Protein AF-A0A966R3M7-F1 (afdb_monomer_lite)

Foldseek 3Di:
DDDPPPPPDPDPDVPPDDDPVLLVVLVVCVVPDDLCVSQVVVCVVVVDRRDSVSSVVSCVVVVPDDPPDDPDPPPPPPPDDDD

Radius of gyration: 17.65 Å; chains: 1; bounding box: 36×30×63 Å

Secondary structure (DSSP, 8-state):
----------------PPPHHHHHHHHHHTTTS-HHHHHHHHHHHHSS---HHHHHHHHHHTT-PPPSSPPP-----------

pLDDT: mean 70.32, std 14.11, range [38.59, 87.19]

Structure (mmCIF, N/CA/C/O backbone):
data_AF-A0A966R3M7-F1
#
_entry.id   AF-A0A966R3M7-F1
#
loop_
_atom_site.group_PDB
_atom_site.id
_atom_site.type_symbol
_atom_site.label_atom_id
_atom_site.label_alt_id
_atom_site.label_comp_id
_atom_site.label_asym_id
_atom_site.label_entity_id
_atom_site.label_seq_id
_atom_site.pdbx_PDB_ins_code
_atom_site.Cartn_x
_atom_site.Cartn_y
_atom_site.Cartn_z
_atom_site.occupancy
_atom_site.B_iso_or_equiv
_atom_site.auth_seq_id
_atom_site.auth_comp_id
_atom_site.auth_asym_id
_atom_site.auth_atom_id
_atom_site.pdbx_PDB_model_num
ATOM 1 N N . MET A 1 1 ? 23.470 -22.232 8.281 1.00 39.28 1 MET A N 1
ATOM 2 C CA . MET A 1 1 ? 23.761 -21.038 9.105 1.00 39.28 1 MET A CA 1
ATOM 3 C C . MET A 1 1 ? 22.802 -19.908 8.714 1.00 39.28 1 MET A C 1
ATOM 5 O O . MET A 1 1 ? 23.184 -19.033 7.951 1.00 39.28 1 MET A O 1
ATOM 9 N N . TYR A 1 2 ? 21.537 -19.947 9.155 1.00 38.59 2 TYR A N 1
ATOM 10 C CA . TYR A 1 2 ? 20.563 -18.875 8.887 1.00 38.59 2 TYR A CA 1
ATOM 11 C C . TYR A 1 2 ? 20.398 -18.012 10.140 1.00 38.59 2 TYR A C 1
ATOM 13 O O . TYR A 1 2 ? 19.803 -18.447 11.120 1.00 38.59 2 TYR A O 1
ATOM 21 N N . THR A 1 3 ? 20.920 -16.788 10.115 1.00 46.94 3 THR A N 1
ATOM 22 C CA . THR A 1 3 ? 20.699 -15.787 11.164 1.00 46.94 3 THR A CA 1
ATOM 23 C C . THR A 1 3 ? 19.384 -15.055 10.910 1.00 46.94 3 THR A C 1
ATOM 25 O O . THR A 1 3 ? 19.312 -14.047 10.206 1.00 46.94 3 THR A O 1
ATOM 28 N N . PHE A 1 4 ? 18.307 -15.574 11.499 1.00 58.53 4 PHE A N 1
ATOM 29 C CA . PHE A 1 4 ? 17.042 -14.859 11.621 1.00 58.53 4 PHE A CA 1
ATOM 30 C C . PHE A 1 4 ? 17.208 -13.763 12.687 1.00 58.53 4 PHE A C 1
ATOM 32 O O . PHE A 1 4 ? 17.081 -14.002 13.882 1.00 58.53 4 PHE A O 1
ATOM 39 N N . CYS A 1 5 ? 17.573 -12.549 12.265 1.00 56.12 5 CYS A N 1
ATOM 40 C CA . CYS A 1 5 ? 17.657 -11.388 13.152 1.00 56.12 5 CYS A CA 1
ATOM 41 C C . CYS A 1 5 ? 16.236 -10.870 13.429 1.00 56.12 5 CYS A C 1
ATOM 43 O O . CYS A 1 5 ? 15.740 -9.955 12.768 1.00 56.12 5 CYS A O 1
ATOM 45 N N . GLN A 1 6 ? 15.562 -11.500 14.388 1.00 48.12 6 GLN A N 1
ATOM 46 C CA . GLN A 1 6 ? 14.273 -11.071 14.920 1.00 48.12 6 GLN A CA 1
ATOM 47 C C . GLN A 1 6 ? 14.510 -9.840 15.803 1.00 48.12 6 GLN A C 1
ATOM 49 O O . GLN A 1 6 ? 14.684 -9.933 17.012 1.00 48.12 6 GLN A O 1
ATOM 54 N N . LYS A 1 7 ? 14.596 -8.654 15.189 1.00 49.41 7 LYS A N 1
ATOM 55 C CA . LYS A 1 7 ? 14.527 -7.398 15.945 1.00 49.41 7 LYS A CA 1
ATOM 56 C C . LYS A 1 7 ? 13.070 -7.135 16.303 1.00 49.41 7 LYS A C 1
ATOM 58 O O . LYS A 1 7 ? 12.338 -6.480 15.559 1.00 49.41 7 LYS A O 1
ATOM 63 N N . GLU A 1 8 ? 12.668 -7.679 17.441 1.00 59.97 8 GLU A N 1
ATOM 64 C CA . GLU A 1 8 ? 11.458 -7.288 18.144 1.00 59.97 8 GLU A CA 1
ATOM 65 C C . GLU A 1 8 ? 11.680 -5.889 18.727 1.00 59.97 8 GLU A C 1
ATOM 67 O O . GLU A 1 8 ? 12.347 -5.700 19.739 1.00 59.97 8 GLU A O 1
ATOM 72 N N . VAL A 1 9 ? 11.194 -4.875 18.012 1.00 55.75 9 VAL A N 1
ATOM 73 C CA . VAL A 1 9 ? 11.167 -3.499 18.509 1.00 55.75 9 VAL A CA 1
ATOM 74 C C . VAL A 1 9 ? 9.742 -3.227 18.966 1.00 55.75 9 VAL A C 1
ATOM 76 O O . VAL A 1 9 ? 8.904 -2.773 18.181 1.00 55.75 9 VAL A O 1
ATOM 79 N N . ASN A 1 10 ? 9.477 -3.520 20.240 1.00 51.28 10 ASN A N 1
ATOM 80 C CA . ASN A 1 10 ? 8.320 -3.000 20.959 1.00 51.28 10 ASN A CA 1
ATOM 81 C C . ASN A 1 10 ? 8.493 -1.484 21.114 1.00 51.28 10 ASN A C 1
ATOM 83 O O . ASN A 1 10 ? 9.055 -0.975 22.075 1.00 51.28 10 ASN A O 1
ATOM 87 N N . SER A 1 11 ? 8.033 -0.751 20.108 1.00 42.88 11 SER A N 1
ATOM 88 C CA . SER A 1 11 ? 7.752 0.674 20.203 1.00 42.88 11 SER A CA 1
ATOM 89 C C . SER A 1 11 ? 6.295 0.816 19.810 1.00 42.88 11 SER A C 1
ATOM 91 O O . SER A 1 11 ? 5.935 0.544 18.658 1.00 42.88 11 SER A O 1
ATOM 93 N N . MET A 1 12 ? 5.462 1.160 20.794 1.00 48.03 12 MET A N 1
ATOM 94 C CA . MET A 1 12 ? 4.035 1.439 20.663 1.00 48.03 12 MET A CA 1
ATOM 95 C C . MET A 1 12 ? 3.854 2.726 19.847 1.00 48.03 12 MET A C 1
ATOM 97 O O . MET A 1 12 ? 3.446 3.770 20.341 1.00 48.03 12 MET A O 1
ATOM 101 N N . LYS A 1 13 ? 4.235 2.676 18.570 1.00 52.34 13 LYS A N 1
ATOM 102 C CA . LYS A 1 13 ? 3.790 3.655 17.588 1.00 52.34 13 LYS A CA 1
ATOM 103 C C . LYS A 1 13 ? 2.288 3.433 17.457 1.00 52.34 13 LYS A C 1
ATOM 105 O O . LYS A 1 13 ? 1.854 2.284 17.481 1.00 52.34 13 LYS A O 1
ATOM 110 N N . ASN A 1 14 ? 1.507 4.502 17.343 1.00 56.91 14 ASN A N 1
ATOM 111 C CA . ASN A 1 14 ? 0.096 4.432 16.969 1.00 56.91 14 ASN A CA 1
ATOM 112 C C . ASN A 1 14 ? -0.010 3.751 15.596 1.00 56.91 14 ASN A C 1
ATOM 114 O O . ASN A 1 14 ? 0.002 4.393 14.549 1.00 56.91 14 ASN A O 1
ATOM 118 N N . TYR A 1 15 ? 0.020 2.422 15.586 1.00 63.00 15 TYR A N 1
ATOM 119 C CA . TYR A 1 15 ? -0.135 1.639 14.383 1.00 63.00 15 TYR A CA 1
ATOM 120 C C . TYR A 1 15 ? -1.617 1.691 14.054 1.00 63.00 15 TYR A C 1
ATOM 122 O O . TYR A 1 15 ? -2.443 1.260 14.859 1.00 63.00 15 TYR A O 1
ATOM 130 N N . LYS A 1 16 ? -1.936 2.218 12.869 1.00 71.19 16 LYS A N 1
ATOM 131 C CA . LYS A 1 16 ? -3.266 2.098 12.274 1.00 71.19 16 LYS A CA 1
ATOM 132 C C . LYS A 1 16 ? -3.759 0.663 12.462 1.00 71.19 16 LYS A C 1
ATOM 134 O O . LYS A 1 16 ? -3.065 -0.288 12.074 1.00 71.19 16 LYS A O 1
ATOM 139 N N . LYS A 1 17 ? -4.923 0.519 13.096 1.00 76.88 17 LYS A N 1
ATOM 140 C CA . LYS A 1 17 ? -5.625 -0.761 13.180 1.00 76.88 17 LYS A CA 1
ATOM 141 C C . LYS A 1 17 ? -6.119 -1.074 11.773 1.00 76.88 17 LYS A C 1
ATOM 143 O O . LYS A 1 17 ? -6.848 -0.281 11.195 1.00 76.88 17 LYS A O 1
ATOM 148 N N . TRP A 1 18 ? -5.656 -2.187 11.217 1.00 80.56 18 TRP A N 1
ATOM 149 C CA . TRP A 1 18 ? -6.081 -2.630 9.895 1.00 80.56 18 TRP A CA 1
ATOM 150 C C . TRP A 1 18 ? -7.413 -3.346 10.034 1.00 80.56 18 TRP A C 1
ATOM 152 O O . TRP A 1 18 ? -7.517 -4.314 10.787 1.00 80.56 18 TRP A O 1
ATOM 162 N N . SER A 1 19 ? -8.413 -2.849 9.326 1.00 85.06 19 SER A N 1
ATOM 163 C CA . SER A 1 19 ? -9.676 -3.547 9.142 1.00 85.06 19 SER A CA 1
ATOM 164 C C . SER A 1 19 ? -9.499 -4.717 8.175 1.00 85.06 19 SER A C 1
ATOM 166 O O . SER A 1 19 ? -8.615 -4.716 7.312 1.00 85.06 19 SER A O 1
ATOM 168 N N . ASP A 1 20 ? -10.368 -5.715 8.302 1.00 84.00 20 ASP A N 1
ATOM 169 C CA . ASP A 1 20 ? -10.317 -6.905 7.451 1.00 84.00 20 ASP A CA 1
ATOM 170 C C . ASP A 1 20 ? -10.595 -6.558 5.976 1.00 84.00 20 ASP A C 1
ATOM 172 O O . ASP A 1 20 ? -9.962 -7.087 5.064 1.00 84.00 20 ASP A O 1
ATOM 176 N N . ALA A 1 21 ? -11.445 -5.551 5.738 1.00 84.81 21 ALA A N 1
ATOM 177 C CA . ALA A 1 21 ? -11.705 -5.005 4.408 1.00 84.81 21 ALA A CA 1
ATOM 178 C C . ALA A 1 21 ? -10.441 -4.411 3.757 1.00 84.81 21 ALA A C 1
ATOM 180 O O . ALA A 1 21 ? -10.189 -4.635 2.573 1.00 84.81 21 ALA A O 1
ATOM 181 N N . GLU A 1 22 ? -9.609 -3.690 4.518 1.00 82.19 22 GLU A N 1
ATOM 182 C CA . GLU A 1 22 ? -8.346 -3.147 4.004 1.00 82.19 22 GLU A CA 1
ATOM 183 C C . GLU A 1 22 ? -7.325 -4.255 3.717 1.00 82.19 22 GLU A C 1
ATOM 185 O O . GLU A 1 22 ? -6.585 -4.174 2.736 1.00 82.19 22 GLU A O 1
ATOM 190 N N . LEU A 1 23 ? -7.277 -5.300 4.549 1.00 84.00 23 LEU A N 1
ATOM 191 C CA . LEU A 1 23 ? -6.394 -6.449 4.332 1.00 84.00 23 LEU A CA 1
ATOM 192 C C . LEU A 1 23 ? -6.787 -7.229 3.076 1.00 84.00 23 LEU A C 1
ATOM 194 O O . LEU A 1 23 ? -5.914 -7.579 2.276 1.00 84.00 23 LEU A O 1
ATOM 198 N N . GLN A 1 24 ? -8.085 -7.446 2.878 1.00 85.50 24 GLN A N 1
ATOM 199 C CA . GLN A 1 24 ? -8.618 -8.092 1.686 1.00 85.50 24 GLN A CA 1
ATOM 200 C C . GLN A 1 24 ? -8.341 -7.248 0.436 1.00 85.50 24 GLN A C 1
ATOM 202 O O . GLN A 1 24 ? -7.801 -7.759 -0.543 1.00 85.50 24 GLN A O 1
ATOM 207 N N . TYR A 1 25 ? -8.560 -5.931 0.511 1.00 84.88 25 TYR A N 1
ATOM 208 C CA . TYR A 1 25 ? -8.224 -5.017 -0.580 1.00 84.88 25 TYR A CA 1
ATOM 209 C C . TYR A 1 25 ? -6.741 -5.088 -0.955 1.00 84.88 25 TYR A C 1
ATOM 211 O O . TYR A 1 25 ? -6.401 -5.114 -2.139 1.00 84.88 25 TYR A O 1
ATOM 219 N N . ILE A 1 26 ? -5.846 -5.159 0.039 1.00 82.62 26 ILE A N 1
ATOM 220 C CA . ILE A 1 26 ? -4.424 -5.370 -0.227 1.00 82.62 26 ILE A CA 1
ATOM 221 C C . ILE A 1 26 ? -4.235 -6.690 -0.972 1.00 82.62 26 ILE A C 1
ATOM 223 O O . ILE A 1 26 ? -3.614 -6.696 -2.030 1.00 82.62 26 ILE A O 1
ATOM 227 N N . LYS A 1 27 ? -4.791 -7.790 -0.461 1.00 82.75 27 LYS A N 1
ATOM 228 C CA . LYS A 1 27 ? -4.639 -9.131 -1.038 1.00 82.75 27 LYS A CA 1
ATOM 229 C C . LYS A 1 27 ? -5.037 -9.193 -2.514 1.00 82.75 27 LYS A C 1
ATOM 231 O O . LYS A 1 27 ? -4.270 -9.727 -3.313 1.00 82.75 27 LYS A O 1
ATOM 236 N N . ASP A 1 28 ? -6.164 -8.589 -2.868 1.00 84.19 28 ASP A N 1
ATOM 237 C CA . ASP A 1 28 ? -6.715 -8.643 -4.225 1.00 84.19 28 ASP A CA 1
ATOM 238 C C . ASP A 1 28 ? -5.919 -7.778 -5.212 1.00 84.19 28 ASP A C 1
ATOM 240 O O . ASP A 1 28 ? -5.690 -8.156 -6.361 1.00 84.19 28 ASP A O 1
ATOM 244 N N . ASN A 1 29 ? -5.417 -6.630 -4.751 1.00 80.69 29 ASN A N 1
ATOM 245 C CA . ASN A 1 29 ? -4.752 -5.652 -5.612 1.00 80.69 29 ASN A CA 1
ATOM 246 C C . ASN A 1 29 ? -3.221 -5.830 -5.687 1.00 80.69 29 ASN A C 1
ATOM 248 O O . ASN A 1 29 ? -2.567 -5.177 -6.503 1.00 80.69 29 ASN A O 1
ATOM 252 N N . LEU A 1 30 ? -2.629 -6.729 -4.888 1.00 73.12 30 LEU A N 1
ATOM 253 C CA . LEU A 1 30 ? -1.177 -6.978 -4.835 1.00 73.12 30 LEU A CA 1
ATOM 254 C C . LEU A 1 30 ? -0.558 -7.432 -6.169 1.00 73.12 30 LEU A C 1
ATOM 256 O O . LEU A 1 30 ? 0.641 -7.223 -6.379 1.00 73.12 30 LEU A O 1
ATOM 260 N N . GLY A 1 31 ? -1.341 -8.074 -7.039 1.00 70.81 31 GLY A N 1
ATOM 261 C CA . GLY A 1 31 ? -0.899 -8.515 -8.367 1.00 70.81 31 GLY A CA 1
ATOM 262 C C . GLY A 1 31 ? -1.064 -7.462 -9.465 1.00 70.81 31 GLY A C 1
ATOM 263 O O . GLY A 1 31 ? -0.346 -7.505 -10.459 1.00 70.81 31 GLY A O 1
ATOM 264 N N . GLN A 1 32 ? -1.984 -6.512 -9.279 1.00 74.06 32 GLN A N 1
ATOM 265 C CA . GLN A 1 32 ? -2.389 -5.549 -10.309 1.00 74.06 32 GLN A CA 1
ATOM 266 C C . GLN A 1 32 ? -1.737 -4.175 -10.117 1.00 74.06 32 GLN A C 1
ATOM 268 O O . GLN A 1 32 ? -1.395 -3.508 -11.091 1.00 74.06 32 GLN A O 1
ATOM 273 N N . PHE A 1 33 ? -1.521 -3.757 -8.866 1.00 72.69 33 PHE A N 1
ATOM 274 C CA . PHE A 1 33 ? -1.041 -2.419 -8.534 1.00 72.69 33 PHE A CA 1
ATOM 275 C C . PHE A 1 33 ? 0.294 -2.431 -7.786 1.00 72.69 33 PHE A C 1
ATOM 277 O O . PHE A 1 33 ? 0.654 -3.355 -7.053 1.00 72.69 33 PHE A O 1
ATOM 284 N N . SER A 1 34 ? 1.062 -1.353 -7.965 1.00 79.19 34 SER A N 1
ATOM 285 C CA . SER A 1 34 ? 2.284 -1.128 -7.195 1.00 79.19 34 SER A CA 1
ATOM 286 C C . SER A 1 34 ? 1.955 -0.755 -5.746 1.00 79.19 34 SER A C 1
ATOM 288 O O . SER A 1 34 ? 0.918 -0.155 -5.461 1.00 79.19 34 SER A O 1
ATOM 290 N N . ASP A 1 35 ? 2.876 -1.048 -4.818 1.00 79.88 35 ASP A N 1
ATOM 291 C CA . ASP A 1 35 ? 2.705 -0.730 -3.390 1.00 79.88 35 ASP A CA 1
ATOM 292 C C . ASP A 1 35 ? 2.461 0.785 -3.155 1.00 79.88 35 ASP A C 1
ATOM 294 O O . ASP A 1 35 ? 1.851 1.171 -2.160 1.00 79.88 35 ASP A O 1
ATOM 298 N N . ALA A 1 36 ? 2.932 1.642 -4.074 1.00 82.19 36 ALA A N 1
ATOM 299 C CA . ALA A 1 36 ? 2.732 3.092 -4.052 1.00 82.19 36 ALA A CA 1
ATOM 300 C C . ALA A 1 36 ? 1.312 3.508 -4.459 1.00 82.19 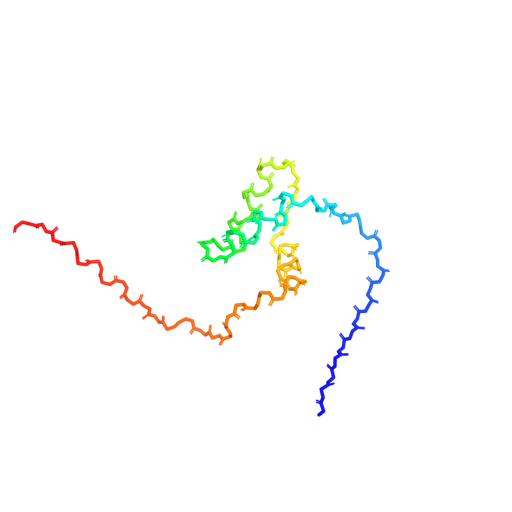36 ALA A C 1
ATOM 302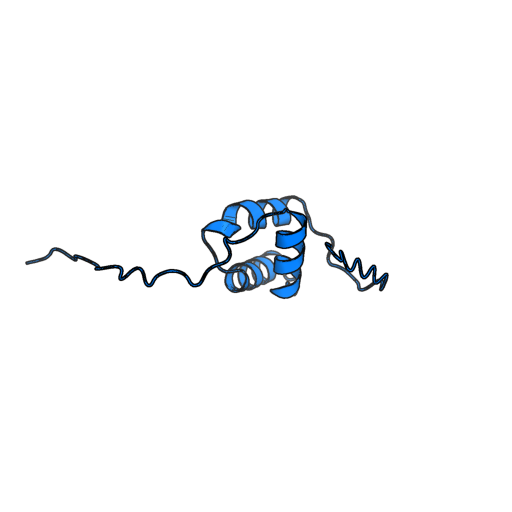 O O . ALA A 1 36 ? 0.697 4.327 -3.780 1.00 82.19 36 ALA A O 1
ATOM 303 N N . ALA A 1 37 ? 0.776 2.911 -5.526 1.00 83.19 37 ALA A N 1
ATOM 304 C CA . ALA A 1 37 ? -0.592 3.171 -5.968 1.00 83.19 37 ALA A CA 1
ATOM 305 C C . ALA A 1 37 ? -1.610 2.702 -4.919 1.00 83.19 37 ALA A C 1
ATOM 307 O O . ALA A 1 37 ? -2.564 3.414 -4.611 1.00 83.19 37 ALA A O 1
ATOM 308 N N . LEU A 1 38 ? -1.349 1.545 -4.308 1.00 84.62 38 LEU A N 1
ATOM 309 C CA . LEU A 1 38 ? -2.160 0.998 -3.224 1.00 84.62 38 LEU A CA 1
ATOM 310 C C . LEU A 1 38 ? -2.240 1.951 -2.023 1.00 84.62 38 LEU A C 1
ATOM 312 O O . LEU A 1 38 ? -3.312 2.157 -1.463 1.00 84.62 38 LEU A O 1
ATOM 316 N N . ALA A 1 39 ? -1.106 2.550 -1.647 1.00 85.94 39 ALA A N 1
ATOM 317 C CA . ALA A 1 39 ? -1.024 3.503 -0.544 1.00 85.94 39 ALA A CA 1
ATOM 318 C C . ALA A 1 39 ? -1.850 4.761 -0.816 1.00 85.94 39 ALA A C 1
ATOM 320 O O . ALA A 1 39 ? -2.624 5.176 0.042 1.00 85.94 39 ALA A O 1
ATOM 321 N N . ALA A 1 40 ? -1.746 5.316 -2.025 1.00 86.50 40 ALA A N 1
ATOM 322 C CA . ALA A 1 40 ? -2.529 6.480 -2.423 1.00 86.50 40 ALA A CA 1
ATOM 323 C C . ALA A 1 40 ? -4.040 6.188 -2.412 1.00 86.50 40 ALA A C 1
ATOM 325 O O . ALA A 1 40 ? -4.820 6.985 -1.893 1.00 86.50 40 ALA A O 1
ATOM 326 N N . LYS A 1 41 ? -4.457 5.023 -2.927 1.00 87.19 41 LYS A N 1
ATOM 327 C CA . LYS A 1 41 ? -5.869 4.610 -2.942 1.00 87.19 41 LYS A CA 1
ATOM 328 C C . LYS A 1 41 ? -6.418 4.383 -1.539 1.00 87.19 41 LYS A C 1
ATOM 330 O O . LYS A 1 41 ? -7.451 4.949 -1.205 1.00 87.19 41 LYS A O 1
ATOM 335 N N . LEU A 1 42 ? -5.706 3.632 -0.701 1.00 85.06 42 LEU A N 1
ATOM 336 C CA . LEU A 1 42 ? -6.126 3.385 0.679 1.00 85.06 42 LEU A CA 1
ATOM 337 C C . LEU A 1 42 ? -6.179 4.674 1.495 1.00 85.06 42 LEU A C 1
ATOM 339 O O . LEU A 1 42 ? -7.119 4.865 2.262 1.00 85.06 42 LEU A O 1
ATOM 343 N N . SER A 1 43 ? -5.217 5.575 1.293 1.00 86.88 43 SER A N 1
ATOM 344 C CA . SER A 1 43 ? -5.217 6.871 1.966 1.00 86.88 43 SER A CA 1
ATOM 345 C C . SER A 1 43 ? -6.409 7.732 1.546 1.00 86.88 43 SER A C 1
ATOM 347 O O . SER A 1 43 ? -7.080 8.299 2.401 1.00 86.88 43 SER A O 1
ATOM 349 N N . SER A 1 44 ? -6.753 7.737 0.256 1.00 86.00 44 SER A N 1
ATOM 350 C CA . SER A 1 44 ? -7.943 8.431 -0.244 1.00 86.00 44 SER A CA 1
ATOM 351 C C . SER A 1 44 ? -9.260 7.797 0.215 1.00 86.00 44 SER A C 1
ATOM 353 O O . SER A 1 44 ? -10.224 8.525 0.416 1.00 86.00 44 SER A O 1
ATOM 355 N N . MET A 1 45 ? -9.330 6.469 0.350 1.00 83.06 45 MET A N 1
ATOM 356 C CA . MET A 1 45 ? -10.557 5.766 0.755 1.00 83.06 45 MET A CA 1
ATOM 357 C C . MET A 1 45 ? -10.834 5.887 2.252 1.00 83.06 45 MET A C 1
ATOM 359 O O . MET A 1 45 ? -11.983 6.015 2.656 1.00 83.06 45 MET A O 1
ATOM 363 N N . THR A 1 46 ? -9.787 5.812 3.074 1.00 80.69 46 THR A N 1
ATOM 364 C CA . THR A 1 46 ? -9.920 5.802 4.541 1.00 80.69 46 THR A CA 1
ATOM 365 C C . THR A 1 46 ? -9.733 7.182 5.160 1.00 80.69 46 THR A C 1
ATOM 367 O O . THR A 1 46 ? -10.024 7.362 6.335 1.00 80.69 46 THR A O 1
ATOM 370 N N . GLY A 1 47 ? -9.222 8.154 4.397 1.00 79.44 47 GLY A N 1
ATOM 371 C CA . GLY A 1 47 ? -8.849 9.475 4.908 1.00 79.44 47 GLY A CA 1
ATOM 372 C C . GLY A 1 47 ? -7.607 9.461 5.808 1.00 79.44 47 GLY A C 1
ATOM 373 O O . GLY A 1 47 ? -7.206 10.502 6.319 1.00 79.44 47 GLY A O 1
ATOM 374 N N . GLU A 1 48 ? -6.975 8.301 6.005 1.00 79.69 48 GLU A N 1
ATOM 375 C CA . GLU A 1 48 ? -5.802 8.144 6.863 1.00 79.69 48 GLU A CA 1
ATOM 376 C C . GLU A 1 48 ? -4.501 8.112 6.055 1.00 79.69 48 GLU A C 1
ATOM 378 O O . GLU A 1 48 ? -4.461 7.676 4.904 1.00 79.69 48 GLU A O 1
ATOM 383 N N . THR A 1 49 ? -3.384 8.526 6.655 1.00 82.19 49 THR A N 1
ATOM 384 C CA . THR A 1 49 ? -2.078 8.576 5.981 1.00 82.19 49 THR A CA 1
ATOM 385 C C . THR A 1 49 ? -1.425 7.193 5.915 1.00 82.19 49 THR A C 1
ATOM 387 O O . THR A 1 49 ? -0.558 6.821 6.707 1.00 82.19 49 THR A O 1
ATOM 390 N N . VAL A 1 50 ? -1.832 6.395 4.926 1.00 82.19 50 VAL A N 1
ATOM 391 C CA . VAL A 1 50 ? -1.236 5.078 4.678 1.00 82.19 50 VAL A CA 1
ATOM 392 C C . VAL A 1 50 ? 0.065 5.241 3.896 1.00 82.19 50 VAL A C 1
ATOM 394 O O . VAL A 1 50 ? 0.071 5.546 2.708 1.00 82.19 50 VAL A O 1
ATOM 397 N N . SER A 1 51 ? 1.196 4.997 4.558 1.00 84.00 51 SER A N 1
ATOM 398 C CA . SER A 1 51 ? 2.502 4.993 3.893 1.00 84.00 51 SER A CA 1
ATOM 399 C C . SER A 1 51 ? 2.754 3.679 3.149 1.00 84.00 51 SER A C 1
ATOM 401 O O . SER A 1 51 ? 2.405 2.589 3.616 1.00 84.00 51 SER A O 1
ATOM 403 N N . THR A 1 52 ? 3.493 3.756 2.042 1.00 84.25 52 THR A N 1
ATOM 404 C CA . THR A 1 52 ? 3.988 2.585 1.297 1.00 84.25 52 THR A CA 1
ATOM 405 C C . THR A 1 52 ? 4.752 1.603 2.194 1.00 84.25 52 THR A C 1
ATOM 407 O O . THR A 1 52 ? 4.681 0.387 2.006 1.00 84.25 52 THR A O 1
ATOM 410 N N . ALA A 1 53 ? 5.444 2.099 3.226 1.00 80.25 53 ALA A N 1
ATOM 411 C CA . ALA A 1 53 ? 6.147 1.269 4.200 1.00 80.25 53 ALA A CA 1
ATOM 412 C C . ALA A 1 53 ? 5.197 0.391 5.038 1.00 80.25 53 ALA A C 1
ATOM 414 O O . ALA A 1 53 ? 5.563 -0.737 5.385 1.00 80.25 53 ALA A O 1
ATOM 415 N N . MET A 1 54 ? 3.984 0.872 5.336 1.00 83.44 54 MET A N 1
ATOM 416 C CA . MET A 1 54 ? 2.981 0.126 6.101 1.00 83.44 54 MET A CA 1
ATOM 417 C C . MET A 1 54 ? 2.421 -1.032 5.276 1.00 83.44 54 MET A C 1
ATOM 419 O O . MET A 1 54 ? 2.400 -2.165 5.752 1.00 83.44 54 MET A O 1
ATOM 423 N N . ILE A 1 55 ? 2.099 -0.785 4.004 1.00 83.06 55 ILE A N 1
ATOM 424 C CA . ILE A 1 55 ? 1.639 -1.825 3.072 1.00 83.06 55 ILE A CA 1
ATOM 425 C C . ILE A 1 55 ? 2.735 -2.862 2.842 1.00 83.06 55 ILE A C 1
ATOM 427 O O . ILE A 1 55 ? 2.483 -4.060 2.914 1.00 83.06 55 ILE A O 1
ATOM 431 N N . ARG A 1 56 ? 3.996 -2.437 2.686 1.00 83.06 56 ARG A N 1
ATOM 432 C CA . ARG A 1 56 ? 5.135 -3.365 2.578 1.00 83.06 56 ARG A CA 1
ATOM 433 C C . ARG A 1 56 ? 5.326 -4.233 3.819 1.00 83.06 56 ARG A C 1
ATOM 435 O O . ARG A 1 56 ? 5.860 -5.335 3.690 1.00 83.06 56 ARG A O 1
ATOM 442 N N . ARG A 1 57 ? 4.981 -3.743 5.015 1.00 81.38 57 ARG A N 1
ATOM 443 C CA . ARG A 1 57 ? 4.986 -4.553 6.244 1.00 81.38 57 ARG A CA 1
ATOM 444 C C . ARG A 1 57 ? 3.835 -5.552 6.232 1.00 81.38 57 ARG A C 1
ATOM 446 O O . ARG A 1 57 ? 4.091 -6.724 6.484 1.00 81.38 57 ARG A O 1
ATOM 453 N N . GLN A 1 58 ? 2.625 -5.119 5.875 1.00 83.19 58 GLN A N 1
ATOM 454 C CA . GLN A 1 58 ? 1.475 -6.023 5.785 1.00 83.19 58 GLN A CA 1
ATOM 455 C C . GLN A 1 58 ? 1.677 -7.104 4.725 1.00 83.19 58 GLN A C 1
ATOM 457 O O . GLN A 1 58 ? 1.509 -8.281 5.016 1.00 83.19 58 GLN A O 1
ATOM 462 N N . ARG A 1 59 ? 2.208 -6.749 3.551 1.00 79.12 59 ARG A N 1
ATOM 463 C CA . ARG A 1 59 ? 2.601 -7.710 2.514 1.00 79.12 59 ARG A CA 1
ATOM 464 C C . ARG A 1 59 ? 3.570 -8.772 3.037 1.00 79.12 59 ARG A C 1
ATOM 466 O O . ARG A 1 59 ? 3.416 -9.947 2.727 1.00 79.12 59 ARG A O 1
ATOM 473 N N . ARG A 1 60 ? 4.573 -8.366 3.825 1.00 76.81 60 ARG A N 1
ATOM 474 C CA . ARG A 1 60 ? 5.526 -9.306 4.437 1.00 76.81 60 ARG A CA 1
ATOM 475 C C . ARG A 1 60 ? 4.855 -10.216 5.466 1.00 76.81 60 ARG A C 1
ATOM 477 O O . ARG A 1 60 ? 5.192 -11.391 5.499 1.00 76.81 60 ARG A O 1
ATOM 484 N N . LYS A 1 61 ? 3.914 -9.698 6.265 1.00 79.69 61 LYS A N 1
ATOM 485 C CA . LYS A 1 61 ? 3.126 -10.504 7.214 1.00 79.69 61 LYS A CA 1
ATOM 486 C C . LYS A 1 61 ? 2.228 -11.523 6.507 1.00 79.69 61 LYS A C 1
ATOM 488 O O . LYS A 1 61 ? 2.132 -12.648 6.968 1.00 79.69 61 LYS A O 1
ATOM 493 N N . LEU A 1 62 ? 1.641 -11.147 5.371 1.00 74.44 62 LEU A N 1
ATOM 494 C CA . LEU A 1 62 ? 0.812 -12.024 4.536 1.00 74.44 62 LEU A CA 1
ATOM 495 C C . LEU A 1 62 ? 1.628 -13.066 3.744 1.00 74.44 62 LEU A C 1
ATOM 497 O O . LEU A 1 62 ? 1.050 -13.881 3.037 1.00 74.44 62 LEU A O 1
ATOM 501 N N . GLY A 1 63 ? 2.964 -13.039 3.821 1.00 68.88 63 GLY A N 1
ATOM 502 C CA . GLY A 1 63 ? 3.830 -14.029 3.171 1.00 68.88 63 GLY A CA 1
ATOM 503 C C . GLY A 1 63 ? 3.941 -13.895 1.647 1.00 68.88 63 GLY A C 1
ATOM 504 O O . GLY A 1 63 ? 4.589 -14.717 1.002 1.00 68.88 63 GLY A O 1
ATOM 505 N N . ILE A 1 64 ? 3.367 -12.846 1.050 1.00 66.44 64 ILE A N 1
ATOM 506 C CA . ILE A 1 64 ? 3.368 -12.652 -0.404 1.00 66.44 64 ILE A CA 1
ATOM 507 C C . ILE A 1 64 ? 4.699 -12.021 -0.818 1.00 66.44 64 ILE A C 1
ATOM 509 O O . ILE A 1 64 ? 4.883 -10.795 -0.835 1.00 66.44 64 ILE A O 1
ATOM 513 N N . ASN A 1 65 ? 5.669 -12.872 -1.140 1.00 60.28 65 ASN A N 1
ATOM 514 C CA . ASN A 1 65 ? 6.942 -12.449 -1.699 1.00 60.28 65 ASN A CA 1
ATOM 515 C C . ASN A 1 65 ? 6.811 -12.240 -3.208 1.00 60.28 65 ASN A C 1
ATOM 517 O O . ASN A 1 65 ? 6.585 -13.183 -3.959 1.00 60.28 65 ASN A O 1
ATOM 521 N N . LYS A 1 66 ? 7.029 -10.998 -3.660 1.00 62.00 66 LYS A N 1
ATOM 522 C CA . LYS A 1 66 ? 7.333 -10.743 -5.072 1.00 62.00 66 LYS A CA 1
ATOM 523 C C . LYS A 1 66 ? 8.543 -11.615 -5.446 1.00 62.00 66 LYS A C 1
ATOM 525 O O . LYS A 1 66 ? 9.513 -11.607 -4.676 1.00 62.00 66 LYS A O 1
ATOM 530 N N . PRO A 1 67 ? 8.504 -12.363 -6.563 1.00 63.19 67 PRO A N 1
ATOM 531 C CA . PRO A 1 67 ? 9.636 -13.177 -6.977 1.00 63.19 67 PRO A CA 1
ATOM 532 C C . PRO A 1 67 ? 10.877 -12.287 -7.062 1.00 63.19 67 PRO A C 1
ATOM 534 O O . PRO A 1 67 ? 10.842 -11.189 -7.622 1.00 63.19 67 PRO A O 1
ATOM 537 N N . ARG A 1 68 ? 11.967 -12.723 -6.422 1.00 54.59 68 ARG A N 1
ATOM 538 C CA . ARG A 1 68 ? 13.237 -11.996 -6.467 1.00 54.59 68 ARG A CA 1
ATOM 539 C C . ARG A 1 68 ? 13.754 -12.042 -7.899 1.00 54.59 68 ARG A C 1
ATOM 541 O O . ARG A 1 68 ? 14.101 -13.105 -8.395 1.00 54.59 68 ARG A O 1
ATOM 548 N N . GLY A 1 69 ? 13.837 -10.881 -8.532 1.00 66.31 69 GLY A N 1
ATOM 549 C CA . GLY A 1 69 ? 14.449 -10.741 -9.842 1.00 66.31 69 GLY A CA 1
ATOM 550 C C .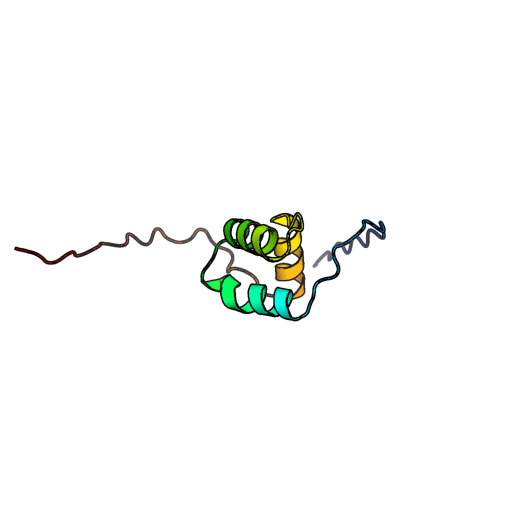 GLY A 1 69 ? 14.225 -9.355 -10.421 1.00 66.31 69 GLY A C 1
ATOM 551 O O . GLY A 1 69 ? 13.216 -8.705 -10.152 1.00 66.31 69 GLY A O 1
ATOM 552 N N . ARG A 1 70 ? 15.175 -8.906 -11.239 1.00 66.69 70 ARG A N 1
ATOM 553 C CA . ARG A 1 70 ? 14.920 -7.844 -12.210 1.00 66.69 70 ARG A CA 1
AT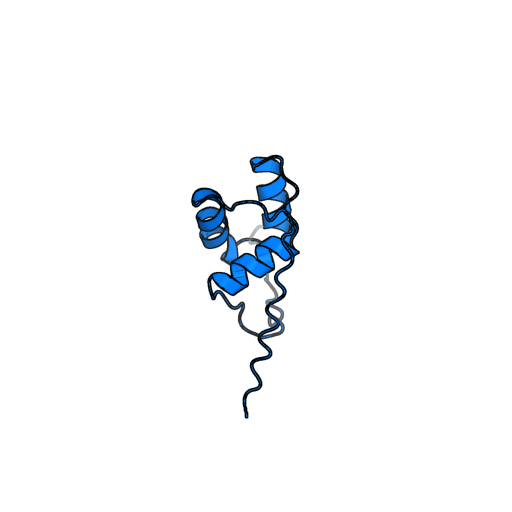OM 554 C C . ARG A 1 70 ? 13.881 -8.406 -13.189 1.00 66.69 70 ARG A C 1
ATOM 556 O O . ARG A 1 70 ? 14.168 -9.451 -13.776 1.00 66.69 70 ARG A O 1
ATOM 563 N N . PRO A 1 71 ? 12.700 -7.791 -13.366 1.00 64.25 71 PRO A N 1
ATOM 564 C CA . PRO A 1 71 ? 11.803 -8.220 -14.428 1.00 64.25 71 PRO A CA 1
ATOM 565 C C . PRO A 1 71 ? 12.587 -8.174 -15.742 1.00 64.25 71 PRO A C 1
ATOM 567 O O . PRO A 1 71 ? 13.231 -7.165 -16.052 1.00 64.25 71 PRO A O 1
ATOM 570 N N . LYS A 1 72 ? 12.604 -9.288 -16.485 1.00 64.88 72 LYS A N 1
ATOM 571 C CA . LYS A 1 72 ? 13.104 -9.264 -17.862 1.00 64.88 72 LYS A CA 1
ATOM 572 C C . LYS A 1 72 ? 12.287 -8.199 -18.589 1.00 64.88 72 LYS A C 1
ATOM 574 O O . LYS A 1 72 ? 11.081 -8.117 -18.372 1.00 64.88 72 LYS A O 1
ATOM 579 N N . LYS A 1 73 ? 12.946 -7.350 -19.382 1.00 63.56 73 LYS A N 1
ATOM 580 C CA . LYS A 1 73 ? 12.278 -6.329 -20.195 1.00 63.56 73 LYS A CA 1
ATOM 581 C C . LYS A 1 73 ? 11.285 -7.055 -21.103 1.00 63.56 73 LYS A C 1
ATOM 583 O O . LYS A 1 73 ? 11.686 -7.599 -22.125 1.00 63.56 73 LYS A O 1
ATOM 588 N N . VAL A 1 74 ? 10.017 -7.106 -20.705 1.00 64.44 74 VAL A N 1
ATOM 589 C CA . VAL A 1 74 ? 8.944 -7.511 -21.602 1.00 64.44 74 VAL A CA 1
ATOM 590 C C . VAL A 1 74 ? 8.739 -6.296 -22.486 1.00 64.44 74 VAL A C 1
ATOM 592 O O . VAL A 1 74 ? 8.162 -5.295 -22.067 1.00 64.44 74 VAL A O 1
ATOM 595 N N . VAL A 1 75 ? 9.351 -6.333 -23.667 1.00 62.91 75 VAL A N 1
ATOM 596 C CA . VAL A 1 75 ? 8.990 -5.424 -24.749 1.00 62.91 75 VAL A CA 1
ATOM 597 C C . VAL A 1 75 ? 7.556 -5.801 -25.093 1.00 62.91 75 VAL A C 1
ATOM 599 O O . VAL A 1 75 ? 7.316 -6.824 -25.723 1.00 62.91 75 VAL A O 1
ATOM 602 N N . VAL A 1 76 ? 6.600 -5.041 -24.566 1.00 58.41 76 VAL A N 1
ATOM 603 C CA . VAL A 1 76 ? 5.214 -5.113 -25.015 1.00 58.41 76 VAL A CA 1
ATOM 604 C C . VAL A 1 76 ? 5.225 -4.508 -26.411 1.00 58.41 76 VAL A C 1
ATOM 606 O O . VAL A 1 76 ? 5.176 -3.291 -26.567 1.00 58.41 76 VAL A O 1
ATOM 609 N N . THR A 1 77 ? 5.400 -5.350 -27.426 1.00 51.44 77 THR A N 1
ATOM 610 C CA . THR A 1 77 ? 5.125 -4.978 -28.810 1.00 51.44 77 THR A CA 1
ATOM 611 C C . THR A 1 77 ? 3.614 -4.826 -28.894 1.00 51.44 77 THR A C 1
ATOM 613 O O . THR A 1 77 ? 2.879 -5.806 -28.992 1.00 51.44 77 THR A O 1
ATOM 616 N N . SER A 1 78 ? 3.128 -3.598 -28.74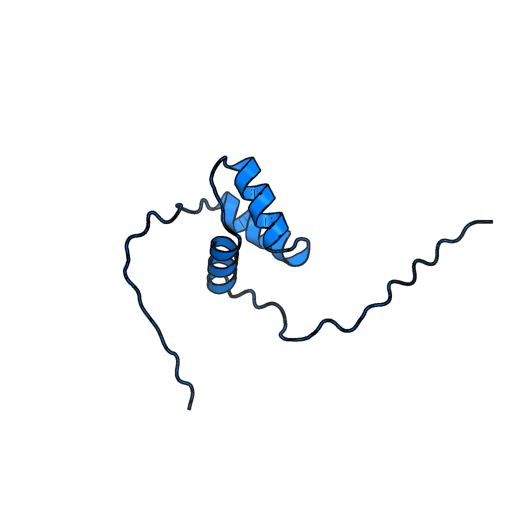9 1.00 55.09 78 SER A N 1
ATOM 617 C CA . SER A 1 78 ? 1.772 -3.244 -29.141 1.00 55.09 78 SER A CA 1
ATOM 618 C C . SER A 1 78 ? 1.694 -3.359 -30.662 1.00 55.09 78 SER A C 1
ATOM 620 O O . SER A 1 78 ? 1.967 -2.391 -31.369 1.00 55.09 78 SER A O 1
ATOM 622 N N . ASN A 1 79 ? 1.367 -4.551 -31.164 1.00 55.03 79 ASN A N 1
ATOM 623 C CA . ASN A 1 79 ? 0.853 -4.713 -32.519 1.00 55.03 79 ASN A CA 1
ATOM 624 C C . ASN A 1 79 ? -0.552 -4.102 -32.538 1.00 55.03 79 ASN A C 1
ATOM 626 O O . ASN A 1 79 ? -1.542 -4.780 -32.286 1.00 55.03 79 ASN A O 1
ATOM 630 N N . GLY A 1 80 ? -0.609 -2.788 -32.749 1.00 47.97 80 GLY A N 1
ATOM 631 C CA . GLY A 1 80 ? -1.812 -2.128 -33.227 1.00 47.97 80 GLY A CA 1
ATOM 632 C C . GLY A 1 80 ? -1.929 -2.397 -34.720 1.00 47.97 80 GLY A C 1
ATOM 633 O O . GLY A 1 80 ? -1.217 -1.785 -35.510 1.00 47.97 80 GLY A O 1
ATOM 634 N N . GLU A 1 81 ? -2.796 -3.338 -35.083 1.00 54.09 81 GLU A N 1
ATOM 635 C CA . GLU A 1 81 ? -3.446 -3.379 -36.392 1.00 54.09 81 GLU A CA 1
ATOM 636 C C . GLU A 1 81 ? -4.171 -2.043 -36.605 1.00 54.09 81 GLU A C 1
ATOM 638 O O . GLU A 1 81 ? -4.837 -1.591 -35.676 1.00 54.09 81 GLU A O 1
ATOM 643 N N . ASN A 1 82 ? -4.009 -1.407 -37.773 1.00 50.69 82 ASN A N 1
ATOM 644 C CA . ASN A 1 82 ? -5.004 -0.552 -38.442 1.00 50.69 82 ASN A CA 1
ATOM 645 C C . ASN A 1 82 ? -4.419 0.017 -39.751 1.00 50.69 82 ASN A C 1
ATOM 647 O O . ASN A 1 82 ? -3.417 0.732 -39.701 1.00 50.69 82 ASN A O 1
ATOM 651 N N . GLY A 1 83 ? -5.106 -0.230 -40.875 1.00 41.34 83 GLY A N 1
ATOM 652 C CA . GLY A 1 83 ? -4.981 0.525 -42.133 1.00 41.34 83 GLY A CA 1
ATOM 653 C C . GLY A 1 83 ? -4.530 -0.288 -43.330 1.00 41.34 83 GLY A C 1
ATOM 654 O O . GLY A 1 83 ? -3.360 -0.100 -43.721 1.00 41.34 83 GLY A O 1
#

Sequence (83 aa):
MYTFCQKEVNSMKNYKKWSDAELQYIKDNLGQFSDAALAAKLSSMTGETVSTAMIRRQRRKLGINKPRGRPKKVVVTSNGENG

=== Feature glossary ===
The record interleaves many kinds of information about one protein. Here is each kind framed as the question it answers.

Q: What does the local fold look like, residue by residue?
A: A 3Di character summarizes, for each residue, the relative orientation of the Cα frame of its nearest spatial neighbor. Because it encodes fold topology rather than chemistry, 3Di alignments detect remote structural similarity that sequence alignment misses.

Q: Which residues are in helices, strands, or loops?
A: Secondary structure is the local, repeating backbone conformation. DSSP classifies it into eight states by reading the hydrogen-bond network: three helix types (H, G, I), two β types (E, B), two non-regular types (T, S), and unstructured coil (-).

Q: How big and how compact is the whole molecule?
A: Three whole-structure scalars: the radius of gyration (RMS distance of Cα from centroid, in Å), the count of Cα–Cα contacts (pairs closer than 8 Å and separated by more than four residues in sequence — i.e. tertiary, not local, contacts), and the bounding-box dimensions. Together they distinguish compact globular folds from extended fibres or disordered chains.

Q: How confident is the AlphaFold model at each residue?
A: For AlphaFold models, the B-factor field carries pLDDT — the model's own estimate of local accuracy on a 0–100 scale. Regions with pLDDT<50 should be treated as essentially unmodeled; they often correspond to intrinsically disordered segments.

Q: What family and function is it annotated with?
A: Functional annotations link the protein to curated databases. InterPro entries identify conserved domains and families by matching the sequence against member-database signatures (Pfam, PROSITE, CDD, …). Gene Ontology (GO) terms describe molecular function, biological process, and cellular component in a controlled vocabulary. CATH places the structure in a hierarchical fold classification (Class/Architecture/Topology/Homologous-superfamily). The organism is the source species.

Q: What known structures does this most resemble?
A: Nearest PDB neighbors are the top structural matches found by Foldseek when searching this structure against the entire Protein Data Bank. Each hit reports a TM-score (0 to 1; >0.5 almost always implies the same fold) and an E-value. These are *structural* homologs — they may share no detectable sequence similarity.

Q: Which residues are buried vs exposed?
A: Solvent-accessible surface area (SASA) is the area in Å² traced out by the centre of a 1.4 Å probe sphere (a water molecule) rolled over the protein's van der Waals surface (Shrake–Rupley / Lee–Richards construction). Buried residues have near-zero SASA; fully exposed residues can exceed 200 Å². The total SASA scales roughly with the number of surface residues.

Q: What are the backbone torsion angles?
A: φ (phi) and ψ (psi) are the two rotatable backbone dihedrals per residue: φ is the C(i-1)–N–Cα–C torsion, ψ is the N–Cα–C–N(i+1) torsion, both in degrees on (−180°, 180°]. α-helical residues cluster near (−60°, −45°); β-strand residues near (−120°, +130°). A Ramachandran plot is simply a scatter of (φ, ψ) for every residue.

Q: Are the domains correctly placed relative to each other?
A: Predicted aligned error is AlphaFold's pairwise confidence. Unlike pLDDT (per-residue), PAE is per-residue-pair and captures whether two parts of the structure are correctly placed relative to each other. Units are ångströms of expected positional error.

Q: What if only a Cα trace is available?
A: P-SEA three-state annotation labels each residue as helix, strand, or coil based purely on the geometry of the Cα trace. It serves as a fallback when the full backbone (and thus DSSP) is unavailable.

Q: What is the amino-acid chain?
A: This is the polypeptide sequence — one letter per residue, N-terminus first. Length ranges from a few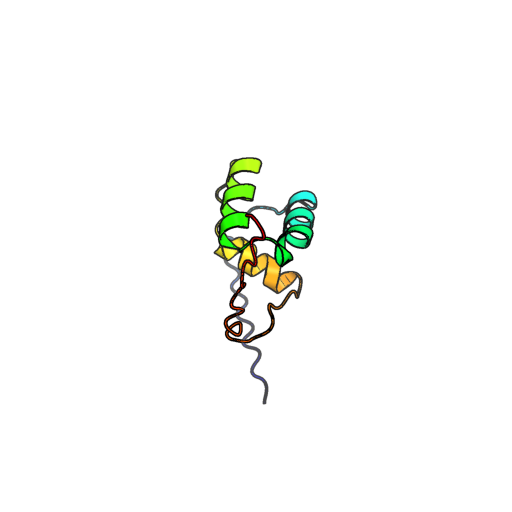 dozen residues for small domains to over a thousand for large multi-domain proteins.

Q: What do the rendered images show?
A: The six renders are orthographic views along the three Cartesian axes in both directions. Representation (cartoon, sticks, or surface) and color scheme (sequence-rainbow or by-chain) vary across proteins so the training set covers all the common visualization conventions.

Q: What do the diagnostic plots show?
A: Plot images: a contact map (which residues are close in 3D, as an N×N binary image), a Ramachandran scatter (backbone torsion angles, revealing secondary-structure composition at a glance), and — for AlphaFold structures — a PAE heatmap (pairwise prediction confidence).

Q: How mobile is each atom in the crystal?
A: B-factor (Debye–Waller factor) reflects atomic displacement in the crystal lattice. It is an experimental observable (units Å²), not a prediction; low values mean the atom is pinned down, high values mean it moves or is heterogeneous across the crystal.

Q: Where is each backbone atom in 3D?
A: The mmCIF table is the protein's shape written out atom by atom. For each backbone N, Cα, C, and carbonyl O, it records an (x, y, z) coordinate triple in Å plus the residue type, chain letter, and residue number.